Protein AF-A0A820KYP9-F1 (afdb_monomer_lite)

InterPro domains:
  IPR057537 C2CD3, N-terminal C2 domain [PF25339] (17-101)

Organism: NCBI:txid433720

Secondary structure (DSSP, 8-state):
-EEEEEEEEEE-TT-PPPTT-----EEEEEE-S-HHHHHHHHHHH--EEEEEE-TTT--EEEEEEE--GGG--SS--EEEEEEEE-TTS-EEEEEEEEEEEE-TTS--TT-----------------------------

Foldseek 3Di:
DWKKKKAKADDDPDDDDDPPDDDGRIDIGDDPDDPVVVLVVQVVVQKDKDFDADPPPRDTQWIWIDGDSNQADQVRKDWDWTFTAGPVGHTPGIMIMIMHMGGPPPPPPDDPPPDDDPPPPPDDDDDDDDDDDDDDDDD

Sequence (139 aa):
MFCIISSIKPQVSGIAPSSSHQPSTTAKYYIRSELKQFTKYLTDAAELVLKVLDSDNNRLIGTAKVQNLSTLSINNPIKGYQSIFTNKGDKLGEVFVSLRIFLPGTHDSNENLTAMSIISDTSNPPSRRSSFGANDYNQ

Structure (mmCIF, N/CA/C/O backbone):
data_AF-A0A820KYP9-F1
#
_entry.id   AF-A0A820KYP9-F1
#
loop_
_atom_site.group_PDB
_atom_site.id
_atom_site.type_symbol
_atom_site.label_atom_id
_atom_site.label_alt_id
_atom_site.label_comp_id
_atom_site.label_asym_id
_atom_site.label_entity_id
_atom_site.label_seq_id
_atom_site.pdbx_PDB_ins_code
_atom_site.Cartn_x
_atom_site.Cartn_y
_atom_site.Cartn_z
_atom_site.occupancy
_atom_site.B_iso_or_equiv
_atom_site.auth_seq_id
_atom_site.auth_comp_id
_atom_site.auth_asym_id
_atom_site.auth_atom_id
_atom_site.pdbx_PDB_model_num
ATOM 1 N N . MET A 1 1 ? -12.627 8.783 12.646 1.00 76.44 1 MET A N 1
ATOM 2 C CA . MET A 1 1 ? -11.965 9.212 11.394 1.00 76.44 1 MET A CA 1
ATOM 3 C C . MET A 1 1 ? -10.466 9.073 11.593 1.00 76.44 1 MET A C 1
ATOM 5 O O . MET A 1 1 ? -9.975 9.522 12.620 1.00 76.44 1 MET A O 1
ATOM 9 N N . PHE A 1 2 ? -9.764 8.410 10.679 1.00 81.69 2 PHE A N 1
ATOM 10 C CA . PHE A 1 2 ? -8.307 8.216 10.733 1.00 81.69 2 PHE A CA 1
ATOM 11 C C . PHE A 1 2 ? -7.701 8.542 9.364 1.00 81.69 2 PHE A C 1
ATOM 13 O O . PHE A 1 2 ? -8.447 8.801 8.417 1.00 81.69 2 PHE A O 1
ATOM 20 N N . CYS A 1 3 ? -6.377 8.561 9.233 1.00 80.69 3 CYS A N 1
ATOM 21 C CA . CYS A 1 3 ? -5.736 8.718 7.931 1.00 80.69 3 CYS A CA 1
ATOM 22 C C . CYS A 1 3 ? -4.666 7.661 7.662 1.00 80.69 3 CYS A C 1
ATOM 24 O O . CYS A 1 3 ? -4.069 7.103 8.578 1.00 80.69 3 CYS A O 1
ATOM 26 N N . ILE A 1 4 ? -4.442 7.373 6.383 1.00 82.81 4 ILE A N 1
ATOM 27 C CA . ILE A 1 4 ? -3.306 6.580 5.920 1.00 82.81 4 ILE A CA 1
ATOM 28 C C . ILE A 1 4 ? -2.262 7.534 5.387 1.00 82.81 4 ILE A C 1
ATOM 30 O O . ILE A 1 4 ? -2.577 8.399 4.570 1.00 82.81 4 ILE A O 1
ATOM 34 N N . ILE A 1 5 ? -1.022 7.340 5.808 1.00 82.31 5 ILE A N 1
ATOM 35 C CA . ILE A 1 5 ? 0.131 8.035 5.253 1.00 82.31 5 ILE A CA 1
ATOM 36 C C . ILE A 1 5 ? 0.920 7.007 4.446 1.00 82.31 5 ILE A C 1
ATOM 38 O O . ILE A 1 5 ? 1.432 6.033 5.004 1.00 82.31 5 ILE A O 1
ATOM 42 N N . SER A 1 6 ? 0.987 7.212 3.132 1.00 81.94 6 SER A N 1
ATOM 43 C CA . SER A 1 6 ? 1.776 6.392 2.214 1.00 81.94 6 SER A CA 1
ATOM 44 C C . SER A 1 6 ? 2.995 7.171 1.746 1.00 81.94 6 SER A C 1
ATOM 46 O O . SER A 1 6 ? 2.834 8.306 1.312 1.00 81.94 6 SER A O 1
ATOM 48 N N . SER A 1 7 ? 4.181 6.574 1.776 1.00 84.44 7 SER A N 1
ATOM 49 C CA . SER A 1 7 ? 5.412 7.153 1.234 1.00 84.44 7 SER A CA 1
ATOM 50 C C . SER A 1 7 ? 6.102 6.147 0.322 1.00 84.44 7 SER A C 1
ATOM 52 O O . SER A 1 7 ? 6.231 4.975 0.682 1.00 84.44 7 SER A O 1
ATOM 54 N N . ILE A 1 8 ? 6.528 6.599 -0.853 1.00 83.75 8 ILE A N 1
ATOM 55 C CA . ILE A 1 8 ? 7.164 5.767 -1.878 1.00 83.75 8 ILE A CA 1
ATOM 56 C C . ILE A 1 8 ? 8.557 6.336 -2.153 1.00 83.75 8 ILE A C 1
ATOM 58 O O . ILE A 1 8 ? 8.694 7.520 -2.416 1.00 83.75 8 ILE A O 1
ATOM 62 N N . LYS A 1 9 ? 9.624 5.545 -2.099 1.00 81.25 9 LYS A N 1
ATOM 63 C CA . LYS A 1 9 ? 10.959 6.020 -2.495 1.00 81.25 9 LYS A CA 1
ATOM 64 C C . LYS A 1 9 ? 11.477 5.141 -3.627 1.00 81.25 9 LYS A C 1
ATOM 66 O O . LYS A 1 9 ? 11.840 3.992 -3.363 1.00 81.25 9 LYS A O 1
ATOM 71 N N . PRO A 1 10 ? 11.472 5.633 -4.879 1.00 66.06 10 PRO A N 1
ATOM 72 C CA . PRO A 1 10 ? 12.091 4.904 -5.975 1.00 66.06 10 PRO A CA 1
ATOM 73 C C . PRO A 1 10 ? 13.608 4.873 -5.762 1.00 66.06 10 PRO A C 1
ATOM 75 O O . PRO A 1 10 ? 14.202 5.887 -5.395 1.00 66.06 10 PRO A O 1
ATOM 78 N N . GLN A 1 11 ? 14.232 3.716 -5.979 1.00 62.44 11 GLN A N 1
ATOM 79 C CA . GLN A 1 11 ? 15.687 3.599 -6.035 1.00 62.44 11 GLN A CA 1
ATOM 80 C C . GLN A 1 11 ? 16.097 3.243 -7.461 1.00 62.44 11 GLN A C 1
ATOM 82 O O . GLN A 1 11 ? 15.805 2.154 -7.948 1.00 62.44 11 GLN A O 1
ATOM 87 N N . VAL A 1 12 ? 16.761 4.182 -8.135 1.00 56.34 12 VAL A N 1
ATOM 88 C CA . VAL A 1 12 ? 17.390 3.948 -9.438 1.00 56.34 12 VAL A CA 1
ATOM 89 C C . VAL A 1 12 ? 18.881 3.758 -9.181 1.00 56.34 12 VAL A C 1
ATOM 91 O O . VAL A 1 12 ? 19.541 4.654 -8.658 1.00 56.34 12 VAL A O 1
ATOM 94 N N . SER A 1 13 ? 19.408 2.577 -9.506 1.00 47.34 13 SER A N 1
ATOM 95 C CA . SER A 1 13 ? 20.832 2.267 -9.353 1.00 47.34 13 SER A CA 1
ATOM 96 C C . SER A 1 13 ? 21.671 3.224 -10.210 1.00 47.34 13 SER A C 1
ATOM 98 O O . SER A 1 13 ? 21.681 3.098 -11.430 1.00 47.34 13 SER A O 1
ATOM 100 N N . GLY A 1 14 ? 22.376 4.169 -9.579 1.00 46.56 14 GLY A N 1
ATOM 101 C CA . GLY A 1 14 ? 23.471 4.918 -10.213 1.00 46.56 14 GLY A CA 1
ATOM 102 C C . GLY A 1 14 ? 23.315 6.435 -10.359 1.00 46.56 14 GLY A C 1
ATOM 103 O O . GLY A 1 14 ? 24.263 7.069 -10.809 1.00 46.56 14 GLY A O 1
ATOM 104 N N . ILE A 1 15 ? 22.194 7.048 -9.962 1.00 51.22 15 ILE A N 1
ATOM 105 C CA . ILE A 1 15 ? 22.046 8.515 -10.009 1.00 51.22 15 ILE A CA 1
ATOM 106 C C . ILE A 1 15 ? 21.591 9.012 -8.639 1.00 51.22 15 ILE A C 1
ATOM 108 O O . ILE A 1 15 ? 20.446 8.814 -8.236 1.00 51.22 15 ILE A O 1
ATOM 112 N N . ALA A 1 16 ? 22.503 9.658 -7.907 1.00 52.22 16 ALA A N 1
ATOM 113 C CA . ALA A 1 16 ? 22.133 10.417 -6.722 1.00 52.22 16 ALA A CA 1
ATOM 114 C C . ALA A 1 16 ? 21.214 11.574 -7.161 1.00 52.22 16 ALA A C 1
ATOM 116 O O . ALA A 1 16 ? 21.570 12.304 -8.088 1.00 52.22 16 ALA A O 1
ATOM 117 N N . PRO A 1 17 ? 20.030 11.744 -6.550 1.00 53.31 17 PRO A N 1
ATOM 118 C CA . PRO A 1 17 ? 19.095 12.783 -6.955 1.00 53.31 17 PRO A CA 1
ATOM 119 C C . PRO A 1 17 ? 19.729 14.162 -6.748 1.00 53.31 17 PRO A C 1
ATOM 121 O O . PRO A 1 17 ? 20.082 14.531 -5.628 1.00 53.31 17 PRO A O 1
ATOM 124 N N . SER A 1 18 ? 19.870 14.930 -7.830 1.00 53.22 18 SER A N 1
ATOM 125 C CA . SER A 1 18 ? 20.226 16.346 -7.761 1.00 53.22 18 SER A CA 1
ATOM 126 C C . SER A 1 18 ? 19.147 17.089 -6.971 1.00 53.22 18 SER A C 1
ATOM 128 O O . SER A 1 18 ? 17.956 16.948 -7.247 1.00 53.22 18 SER A O 1
ATOM 130 N N . SER A 1 19 ? 19.559 17.873 -5.981 1.00 55.75 19 SER A N 1
ATOM 131 C CA . SER A 1 19 ? 18.728 18.467 -4.923 1.00 55.75 19 SER A CA 1
ATOM 132 C C . SER A 1 19 ? 17.655 19.479 -5.364 1.00 55.75 19 SER A C 1
ATOM 134 O O . SER A 1 19 ? 16.992 20.052 -4.503 1.00 55.75 19 SER A O 1
ATOM 136 N N . SER A 1 20 ? 17.455 19.734 -6.660 1.00 54.62 20 SER A N 1
ATOM 137 C CA . SER A 1 20 ? 16.621 20.852 -7.123 1.00 54.62 20 SER A CA 1
ATOM 138 C C . SER A 1 20 ? 15.120 20.548 -7.239 1.00 54.62 20 SER A C 1
ATOM 140 O O . SER A 1 20 ? 14.323 21.482 -7.147 1.00 54.62 20 SER A O 1
ATOM 142 N N . HIS A 1 21 ? 14.694 19.284 -7.386 1.00 53.53 21 HIS A N 1
ATOM 143 C CA . HIS A 1 21 ? 13.265 18.925 -7.367 1.00 53.53 21 HIS A CA 1
ATOM 144 C C . HIS A 1 21 ? 13.043 17.417 -7.151 1.00 53.53 21 HIS A C 1
ATOM 146 O O . HIS A 1 21 ? 12.913 16.646 -8.099 1.00 53.53 21 HIS A O 1
ATOM 152 N N . GLN A 1 22 ? 12.992 16.962 -5.895 1.00 56.88 22 GLN A N 1
ATOM 153 C CA . GLN A 1 22 ? 12.409 15.649 -5.602 1.00 56.88 22 GLN A CA 1
ATOM 154 C C . GLN A 1 22 ? 10.884 15.801 -5.501 1.00 56.88 22 GLN A C 1
ATOM 156 O O . GLN A 1 22 ? 10.423 16.556 -4.642 1.00 56.88 22 GLN A O 1
ATOM 161 N N . PRO A 1 23 ? 10.086 15.110 -6.337 1.00 62.06 23 PRO A N 1
ATOM 162 C CA . PRO A 1 23 ? 8.637 15.130 -6.193 1.00 62.06 23 PRO A CA 1
ATOM 163 C C . PRO A 1 23 ? 8.239 14.569 -4.825 1.00 62.06 23 PRO A C 1
ATOM 165 O O . PRO A 1 23 ? 8.845 13.614 -4.329 1.00 62.06 23 PRO A O 1
ATOM 168 N N . SER A 1 24 ? 7.214 15.153 -4.201 1.00 70.06 24 SER A N 1
ATOM 169 C CA . SER A 1 24 ? 6.672 14.609 -2.961 1.00 70.06 24 SER A CA 1
ATOM 170 C C . SER A 1 24 ? 6.036 13.251 -3.252 1.00 70.06 24 SER A C 1
ATOM 172 O O . SER A 1 24 ? 5.034 13.115 -3.944 1.00 70.06 24 SER A O 1
ATOM 174 N N . THR A 1 25 ? 6.635 12.202 -2.710 1.00 84.69 25 THR A N 1
ATOM 175 C CA . THR A 1 25 ? 6.136 10.832 -2.864 1.00 84.69 25 THR A CA 1
ATOM 176 C C . THR A 1 25 ? 5.307 10.373 -1.668 1.00 84.69 25 THR A C 1
ATOM 178 O O . THR A 1 25 ? 5.049 9.180 -1.493 1.00 84.69 25 THR A O 1
ATOM 181 N N . THR A 1 26 ? 4.927 11.324 -0.808 1.00 85.38 26 THR A N 1
ATOM 182 C CA . THR A 1 26 ? 4.113 11.083 0.380 1.00 85.38 26 THR A CA 1
ATOM 183 C C . THR A 1 26 ? 2.697 11.586 0.148 1.00 85.38 26 THR A C 1
ATOM 185 O O . THR A 1 26 ? 2.499 12.767 -0.118 1.00 85.38 26 THR A O 1
ATOM 188 N N . ALA A 1 27 ? 1.717 10.702 0.303 1.00 87.81 27 ALA A N 1
ATOM 189 C CA . ALA A 1 27 ? 0.297 11.014 0.205 1.00 87.81 27 ALA A CA 1
ATOM 190 C C . ALA A 1 27 ? -0.416 10.693 1.523 1.00 87.81 27 ALA A C 1
ATOM 192 O O . ALA A 1 27 ? -0.029 9.773 2.251 1.00 87.81 27 ALA A O 1
ATOM 193 N N . LYS A 1 28 ? -1.455 11.475 1.833 1.00 89.44 28 LYS A N 1
ATOM 194 C CA . LYS A 1 28 ? -2.301 11.303 3.018 1.00 89.44 28 LYS A CA 1
ATOM 195 C C . LYS A 1 28 ? -3.749 11.097 2.593 1.00 89.44 28 LYS A C 1
ATOM 197 O O . LYS A 1 28 ? -4.307 11.941 1.899 1.00 89.44 28 LYS A O 1
ATOM 202 N N . TYR A 1 29 ? -4.359 10.007 3.044 1.00 89.75 29 TYR A N 1
ATOM 203 C CA . TYR A 1 29 ? -5.738 9.647 2.714 1.00 89.75 29 TYR A CA 1
ATOM 204 C C . TYR A 1 29 ? -6.594 9.654 3.972 1.00 89.75 29 TYR A C 1
ATOM 206 O O . TYR A 1 29 ? -6.340 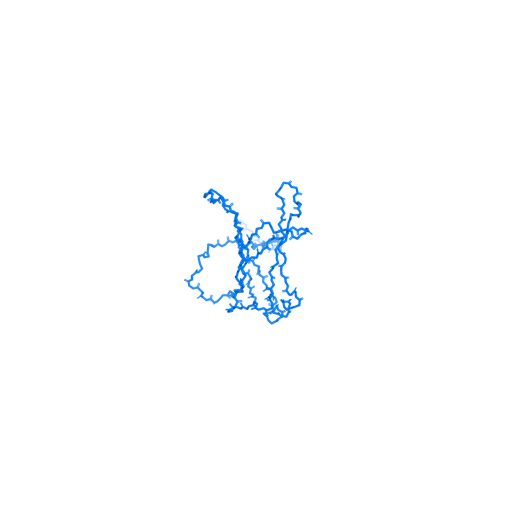8.880 4.892 1.00 89.75 29 TYR A O 1
ATOM 214 N N . TYR A 1 30 ? -7.610 10.513 4.023 1.00 89.56 30 TYR A N 1
ATOM 215 C CA . TYR A 1 30 ? -8.558 10.547 5.134 1.00 89.56 30 TYR A CA 1
ATOM 216 C C . TYR A 1 30 ? -9.638 9.484 4.957 1.00 89.56 30 TYR A C 1
ATOM 218 O O . TYR A 1 30 ? -10.315 9.440 3.931 1.00 89.56 30 TYR A O 1
ATOM 226 N N . ILE A 1 31 ? -9.831 8.659 5.982 1.00 88.56 31 ILE A N 1
ATOM 227 C CA . ILE A 1 31 ? -10.780 7.550 5.969 1.00 88.56 31 ILE A CA 1
ATOM 228 C C . ILE A 1 31 ? -11.871 7.789 7.008 1.00 88.56 31 ILE A C 1
ATOM 230 O O . ILE A 1 31 ? -11.619 8.033 8.195 1.00 88.56 31 ILE A O 1
ATOM 234 N N . ARG A 1 32 ? -13.114 7.738 6.522 1.00 89.75 32 ARG A N 1
ATOM 235 C CA . ARG A 1 32 ? -14.329 7.967 7.314 1.00 89.75 32 ARG A CA 1
ATOM 236 C C . ARG A 1 32 ? -14.924 6.690 7.904 1.00 89.75 32 ARG A C 1
ATOM 238 O O . ARG A 1 32 ? -15.752 6.797 8.800 1.00 89.75 32 ARG A O 1
ATOM 245 N N . SER A 1 33 ? -14.510 5.513 7.436 1.00 87.38 33 SER A N 1
ATOM 246 C CA . SER A 1 33 ? -14.963 4.244 8.004 1.00 87.38 33 SER A CA 1
ATOM 247 C C . SER A 1 33 ? -14.408 4.036 9.412 1.00 87.38 33 SER A C 1
ATOM 249 O O . SER A 1 33 ? -13.435 4.669 9.836 1.00 87.38 33 SER A O 1
ATOM 251 N N . GLU A 1 34 ? -15.004 3.099 10.138 1.00 89.25 34 GLU A N 1
ATOM 252 C CA . GLU A 1 34 ? -14.397 2.591 11.361 1.00 89.25 34 GLU A CA 1
ATOM 253 C C . GLU A 1 34 ? -13.136 1.785 11.044 1.00 89.25 34 GLU A C 1
ATOM 255 O O . GLU A 1 34 ? -13.035 1.139 9.997 1.00 89.25 34 GLU A O 1
ATOM 260 N N . LEU A 1 35 ? -12.186 1.775 11.983 1.00 88.88 35 LEU A N 1
ATOM 261 C CA . LEU A 1 35 ? -10.939 1.029 11.829 1.00 88.88 35 LEU A CA 1
ATOM 262 C C . LEU A 1 35 ? -11.195 -0.472 11.631 1.00 88.88 35 LEU A C 1
ATOM 264 O O . LEU A 1 35 ? -10.561 -1.084 10.786 1.00 88.88 35 LEU A O 1
ATOM 268 N N . LYS A 1 36 ? -12.174 -1.050 12.340 1.00 90.19 36 LYS A N 1
ATOM 269 C CA . LYS A 1 36 ? -12.537 -2.473 12.206 1.00 90.19 36 LYS A CA 1
ATOM 270 C C . LYS A 1 36 ? -13.021 -2.818 10.796 1.00 90.19 36 LYS A C 1
ATOM 272 O O . LYS A 1 36 ? -12.602 -3.820 10.224 1.00 90.19 36 LYS A O 1
ATOM 277 N N . GLN A 1 37 ? -13.887 -1.975 10.231 1.00 91.75 37 GLN A N 1
ATOM 278 C CA . GLN A 1 37 ? -14.392 -2.146 8.866 1.00 91.75 37 GLN A CA 1
ATOM 279 C C . GLN A 1 37 ? -13.260 -2.001 7.849 1.00 91.75 37 GLN A C 1
ATOM 281 O O . GLN A 1 37 ? -13.185 -2.761 6.887 1.00 91.75 37 GLN A O 1
ATOM 286 N N . PHE A 1 38 ? -12.339 -1.071 8.101 1.00 91.12 38 PHE A N 1
ATOM 287 C CA . PHE A 1 38 ? -11.169 -0.887 7.261 1.00 91.12 38 PHE A CA 1
ATOM 288 C C . PHE A 1 38 ? -10.201 -2.073 7.317 1.00 91.12 38 PHE A C 1
ATOM 290 O O . PHE A 1 38 ? -9.755 -2.533 6.274 1.00 91.12 38 PHE A O 1
ATOM 297 N N . THR A 1 39 ? -9.924 -2.632 8.497 1.00 90.75 39 THR A N 1
ATOM 298 C CA . THR A 1 39 ? -9.110 -3.850 8.623 1.00 90.75 39 THR A CA 1
ATOM 299 C C . THR A 1 39 ? -9.738 -5.014 7.860 1.00 90.75 39 THR A C 1
ATOM 301 O O . THR A 1 39 ? -9.027 -5.731 7.164 1.00 90.75 39 THR A O 1
ATOM 304 N N . LYS A 1 40 ? -11.068 -5.169 7.919 1.00 93.44 40 LYS A N 1
ATOM 305 C CA . LYS A 1 40 ? -11.772 -6.175 7.112 1.00 93.44 40 LYS A CA 1
ATOM 306 C C . LYS A 1 40 ? -11.557 -5.943 5.612 1.00 93.44 40 LYS A C 1
ATOM 308 O O . LYS A 1 40 ? -11.178 -6.870 4.909 1.00 93.44 40 LYS A O 1
ATOM 313 N N . TYR A 1 41 ? -11.708 -4.702 5.152 1.00 93.62 41 TYR A N 1
ATOM 314 C CA . TYR A 1 41 ? -11.427 -4.336 3.763 1.00 93.62 41 TYR A CA 1
ATOM 315 C C . TYR A 1 41 ? -9.982 -4.657 3.349 1.00 93.62 41 TYR A C 1
ATOM 317 O O . TYR A 1 41 ? -9.762 -5.175 2.261 1.00 93.62 41 TYR A O 1
ATOM 325 N N . LEU A 1 42 ? -8.992 -4.388 4.206 1.00 92.56 42 LEU A N 1
ATOM 326 C CA . LEU A 1 42 ? -7.592 -4.710 3.912 1.00 92.56 42 LEU A CA 1
ATOM 327 C C . LEU A 1 42 ? -7.341 -6.213 3.782 1.00 92.56 42 LEU A C 1
ATOM 329 O O . LEU A 1 42 ? -6.536 -6.625 2.946 1.00 92.56 42 LEU A O 1
ATOM 333 N N . THR A 1 43 ? -8.031 -7.022 4.585 1.00 92.56 43 THR A N 1
ATOM 334 C CA . THR A 1 43 ? -8.005 -8.482 4.457 1.00 92.56 43 THR A CA 1
ATOM 335 C C . THR A 1 43 ? -8.583 -8.934 3.122 1.00 92.56 43 THR A C 1
ATOM 337 O O . THR A 1 43 ? -7.950 -9.741 2.447 1.00 92.56 43 THR A O 1
ATOM 340 N N . ASP A 1 44 ? -9.722 -8.374 2.711 1.00 94.06 44 ASP A N 1
ATOM 341 C CA . ASP A 1 44 ? -10.379 -8.729 1.447 1.00 94.06 44 ASP A CA 1
ATOM 342 C C . ASP A 1 44 ? -9.586 -8.232 0.221 1.00 94.06 44 ASP A C 1
ATOM 344 O O . ASP A 1 44 ? -9.548 -8.899 -0.810 1.00 94.06 44 ASP A O 1
ATOM 348 N N . ALA A 1 45 ? -8.917 -7.078 0.329 1.00 92.06 45 ALA A N 1
ATOM 349 C CA . ALA A 1 45 ? -8.088 -6.525 -0.741 1.00 92.06 45 ALA A CA 1
ATOM 350 C C . ALA A 1 45 ? -6.796 -7.330 -0.972 1.00 92.06 45 ALA A C 1
ATOM 352 O O . ALA A 1 45 ? -6.346 -7.426 -2.112 1.00 92.06 45 ALA A O 1
ATOM 353 N N . ALA A 1 46 ? -6.217 -7.901 0.094 1.00 90.75 46 ALA A N 1
ATOM 354 C CA . ALA A 1 46 ? -4.997 -8.721 0.148 1.00 90.75 46 ALA A CA 1
ATOM 355 C C . ALA A 1 46 ? -3.684 -8.050 -0.320 1.00 90.75 46 ALA A C 1
ATOM 357 O O . ALA A 1 46 ? -2.661 -8.154 0.370 1.00 90.75 46 ALA A O 1
ATOM 358 N N . GLU A 1 47 ? -3.692 -7.350 -1.456 1.00 92.94 47 GLU A N 1
ATOM 359 C CA . GLU A 1 47 ? -2.536 -6.682 -2.049 1.00 92.94 47 GLU A CA 1
ATOM 360 C C . GLU A 1 47 ? -2.849 -5.272 -2.573 1.00 92.94 47 GLU A C 1
ATOM 362 O O . GLU A 1 47 ? -3.943 -4.969 -3.046 1.00 92.94 47 GLU A O 1
ATOM 367 N N . LEU A 1 48 ? -1.845 -4.396 -2.515 1.00 93.69 48 LEU A N 1
ATOM 368 C CA . LEU A 1 48 ? -1.842 -3.093 -3.175 1.00 93.69 48 LEU A CA 1
ATOM 369 C C . LEU A 1 48 ? -0.882 -3.157 -4.363 1.00 93.69 48 LEU A C 1
ATOM 371 O O . LEU A 1 48 ? 0.300 -3.458 -4.199 1.00 93.69 48 LEU A O 1
ATOM 375 N N . VAL A 1 49 ? -1.376 -2.838 -5.557 1.00 93.81 49 VAL A N 1
ATOM 376 C CA . VAL A 1 49 ? -0.577 -2.847 -6.787 1.00 93.81 49 VAL A CA 1
ATOM 377 C C . VAL A 1 49 ? -0.179 -1.422 -7.161 1.00 93.81 49 VAL A C 1
ATOM 379 O O . VAL A 1 49 ? -1.024 -0.585 -7.472 1.00 93.81 49 VAL A O 1
ATOM 382 N N . LEU A 1 50 ? 1.123 -1.159 -7.170 1.00 92.56 50 LEU A N 1
ATOM 383 C CA . LEU A 1 50 ? 1.722 0.075 -7.663 1.00 92.56 50 LEU A CA 1
ATOM 384 C C . LEU A 1 50 ? 2.059 -0.093 -9.144 1.00 92.56 50 LEU A C 1
ATOM 386 O O . LEU A 1 50 ? 2.770 -1.024 -9.521 1.00 92.56 50 LEU A O 1
ATOM 390 N N . LYS A 1 51 ? 1.557 0.811 -9.984 1.00 93.62 51 LYS A N 1
ATOM 391 C CA . LYS A 1 51 ? 1.835 0.834 -11.423 1.00 93.62 51 LYS A CA 1
ATOM 392 C C . LYS A 1 51 ? 2.954 1.825 -11.717 1.00 93.62 51 LYS A C 1
ATOM 394 O O . LYS A 1 51 ? 2.895 2.967 -11.272 1.00 93.62 51 LYS A O 1
ATOM 399 N N . VAL A 1 52 ? 3.944 1.386 -12.484 1.00 91.31 52 VAL A N 1
ATOM 400 C CA . VAL A 1 52 ? 5.022 2.225 -13.010 1.00 91.31 52 VAL A CA 1
ATOM 401 C C . VAL A 1 52 ? 4.660 2.591 -14.437 1.00 91.31 52 VAL A C 1
ATOM 403 O O . VAL A 1 52 ? 4.559 1.714 -15.298 1.00 91.31 52 VAL A O 1
ATOM 406 N N . LEU A 1 53 ? 4.424 3.879 -14.658 1.00 91.62 53 LEU A N 1
ATOM 407 C CA . LEU A 1 53 ? 4.088 4.433 -15.959 1.00 91.62 53 LEU A CA 1
ATOM 408 C C . LEU A 1 53 ? 5.297 5.174 -16.525 1.00 91.62 53 LEU A C 1
ATOM 410 O O . LEU A 1 53 ? 6.060 5.788 -15.781 1.00 91.62 53 LEU A O 1
ATOM 414 N N . ASP A 1 54 ? 5.448 5.099 -17.836 1.00 89.06 54 ASP A N 1
ATOM 415 C CA . ASP A 1 54 ? 6.353 5.941 -18.608 1.00 89.06 54 ASP A CA 1
ATOM 416 C C . ASP A 1 54 ? 5.855 7.392 -18.576 1.00 89.06 54 ASP A C 1
ATOM 418 O O . ASP A 1 54 ? 4.658 7.632 -18.753 1.00 89.06 54 ASP A O 1
ATOM 422 N N . SER A 1 55 ? 6.749 8.353 -18.339 1.00 85.00 55 SER A N 1
ATOM 423 C CA . SER A 1 55 ? 6.390 9.771 -18.225 1.00 85.00 55 SER A CA 1
ATOM 424 C C . SER A 1 55 ? 5.859 10.349 -19.529 1.00 85.00 55 SER A C 1
ATOM 426 O O . SER A 1 55 ? 4.993 11.222 -19.502 1.00 85.00 55 SER A O 1
ATOM 428 N N . ASP A 1 56 ? 6.361 9.861 -20.662 1.00 86.44 56 ASP A N 1
ATOM 429 C CA . ASP A 1 56 ? 6.162 10.537 -21.944 1.00 86.44 56 ASP A CA 1
ATOM 430 C C . ASP A 1 56 ? 4.864 10.094 -22.624 1.00 86.44 56 ASP A C 1
ATOM 432 O O . ASP A 1 56 ? 4.201 10.869 -23.312 1.00 86.44 56 ASP A O 1
ATOM 436 N N . ASN A 1 57 ? 4.476 8.834 -22.420 1.00 90.06 57 ASN A N 1
ATOM 437 C CA . ASN A 1 57 ? 3.327 8.217 -23.085 1.00 90.06 57 ASN A CA 1
ATOM 438 C C . ASN A 1 57 ? 2.315 7.590 -22.104 1.00 90.06 57 ASN A C 1
ATOM 440 O O . ASN A 1 57 ? 1.326 7.005 -22.550 1.00 90.06 57 ASN A O 1
ATOM 444 N N . ASN A 1 58 ? 2.534 7.702 -20.785 1.00 88.75 58 ASN A N 1
ATOM 445 C CA . ASN A 1 58 ? 1.706 7.102 -19.729 1.00 88.75 58 ASN A CA 1
ATOM 446 C C . ASN A 1 58 ? 1.498 5.583 -19.877 1.00 88.75 58 ASN A C 1
ATOM 448 O O . ASN A 1 58 ? 0.522 5.019 -19.368 1.00 88.75 58 ASN A O 1
ATOM 452 N N . ARG A 1 59 ? 2.403 4.888 -20.574 1.00 92.94 59 ARG A N 1
ATOM 453 C CA . ARG A 1 59 ? 2.313 3.443 -20.784 1.00 92.94 59 ARG A CA 1
ATOM 454 C C . ARG A 1 59 ? 2.788 2.700 -19.545 1.00 92.94 59 ARG A C 1
ATOM 456 O O . ARG A 1 59 ? 3.820 3.024 -18.969 1.00 92.94 59 ARG A O 1
ATOM 463 N N . LEU A 1 60 ? 2.071 1.642 -19.173 1.00 92.19 60 LEU A N 1
ATOM 464 C CA . LEU A 1 60 ? 2.491 0.742 -18.102 1.00 92.19 60 LEU A CA 1
ATOM 465 C C . LEU A 1 60 ? 3.794 0.029 -18.481 1.00 92.19 60 LEU A C 1
ATOM 467 O O . LEU A 1 60 ? 3.813 -0.770 -19.418 1.00 92.19 60 LEU A O 1
ATOM 471 N N . ILE A 1 61 ? 4.862 0.300 -17.734 1.00 93.12 61 ILE A N 1
ATOM 472 C CA . ILE A 1 61 ? 6.161 -0.367 -17.890 1.00 93.12 61 ILE A CA 1
ATOM 473 C C . ILE A 1 61 ? 6.282 -1.537 -16.912 1.00 93.12 61 ILE A C 1
ATOM 475 O O . ILE A 1 61 ? 6.836 -2.580 -17.253 1.00 93.12 61 ILE A O 1
ATOM 479 N N . GLY A 1 62 ? 5.725 -1.399 -15.708 1.00 94.25 62 GLY A N 1
ATOM 480 C CA . GLY A 1 62 ? 5.796 -2.458 -14.713 1.00 94.25 62 GLY A CA 1
ATOM 481 C C . GLY A 1 62 ? 4.868 -2.271 -13.527 1.00 94.25 62 GLY A C 1
ATOM 482 O O . GLY A 1 62 ? 4.186 -1.256 -13.384 1.00 94.25 62 GLY A O 1
ATOM 483 N N . THR A 1 63 ? 4.846 -3.280 -12.668 1.00 95.44 63 THR A N 1
ATOM 484 C CA . THR A 1 63 ? 4.040 -3.300 -11.449 1.00 95.44 63 THR A CA 1
ATOM 485 C C . THR A 1 63 ? 4.861 -3.776 -10.264 1.00 95.44 63 THR A C 1
ATOM 487 O O . THR A 1 63 ? 5.605 -4.749 -10.384 1.00 95.44 63 THR A O 1
ATOM 490 N N . ALA A 1 64 ? 4.679 -3.132 -9.116 1.00 95.12 64 ALA A N 1
ATOM 491 C CA . ALA A 1 64 ? 5.144 -3.621 -7.824 1.00 95.12 64 ALA A CA 1
ATOM 492 C C . ALA A 1 64 ? 3.938 -3.963 -6.949 1.00 95.12 64 ALA A C 1
ATOM 494 O O . ALA A 1 64 ? 2.942 -3.241 -6.939 1.00 95.12 64 ALA A O 1
ATOM 495 N N . LYS A 1 65 ? 4.021 -5.066 -6.209 1.00 95.00 65 LYS A N 1
ATOM 496 C CA . LYS A 1 65 ? 2.942 -5.531 -5.334 1.00 95.00 65 LYS A CA 1
ATOM 497 C C . LYS A 1 65 ? 3.353 -5.374 -3.883 1.00 95.00 65 LYS A C 1
ATOM 499 O O . LYS A 1 65 ? 4.427 -5.834 -3.506 1.00 95.00 65 LYS A O 1
ATOM 504 N N . VAL A 1 66 ? 2.502 -4.762 -3.072 1.00 94.00 66 VAL A N 1
ATOM 505 C CA . VAL A 1 66 ? 2.604 -4.747 -1.611 1.00 94.00 66 VAL A CA 1
ATOM 506 C C . VAL A 1 66 ? 1.602 -5.767 -1.091 1.00 94.00 66 VAL A C 1
ATOM 508 O O . VAL A 1 66 ? 0.397 -5.554 -1.183 1.00 94.00 66 VAL A O 1
ATOM 511 N N . GLN A 1 67 ? 2.097 -6.894 -0.596 1.00 93.31 67 GLN A N 1
ATOM 512 C CA . GLN A 1 67 ? 1.268 -7.977 -0.067 1.00 93.31 67 GLN A CA 1
ATOM 513 C C . GLN A 1 67 ? 0.996 -7.787 1.430 1.00 93.31 67 GLN A C 1
ATOM 515 O O . GLN A 1 67 ? 1.550 -6.888 2.064 1.00 93.31 67 GLN A O 1
ATOM 520 N N . ASN A 1 68 ? 0.177 -8.674 2.000 1.00 90.56 68 ASN A N 1
ATOM 521 C CA . ASN A 1 68 ? -0.097 -8.748 3.437 1.00 90.56 68 ASN A CA 1
ATOM 522 C C . ASN A 1 68 ? -0.713 -7.463 4.004 1.00 90.56 68 ASN A C 1
ATOM 524 O O . ASN A 1 68 ? -0.416 -7.069 5.135 1.00 90.56 68 ASN A O 1
ATOM 528 N N . LEU A 1 69 ? -1.604 -6.821 3.240 1.00 93.56 69 LEU A N 1
ATOM 529 C CA . LEU A 1 69 ? -2.308 -5.619 3.696 1.00 93.56 69 LEU A CA 1
ATOM 530 C C . LEU A 1 69 ? -3.099 -5.844 4.992 1.00 93.56 69 LEU A C 1
ATOM 532 O O . LEU A 1 69 ? -3.222 -4.922 5.792 1.00 93.56 69 LEU A O 1
ATOM 536 N N . SER A 1 70 ? -3.567 -7.070 5.238 1.00 92.50 70 SER A N 1
ATOM 537 C CA . SER A 1 70 ? -4.240 -7.483 6.479 1.00 92.50 70 SER A CA 1
ATOM 538 C C . SER A 1 70 ? -3.411 -7.246 7.746 1.00 92.50 70 SER A C 1
ATOM 540 O O . SER A 1 70 ? -3.971 -7.102 8.830 1.00 92.50 70 SER A O 1
ATOM 542 N N . THR A 1 71 ? -2.082 -7.186 7.628 1.00 92.31 71 THR A N 1
ATOM 543 C CA . THR A 1 71 ? -1.181 -6.947 8.764 1.00 92.31 71 THR A CA 1
ATOM 544 C C . THR A 1 71 ? -1.104 -5.474 9.158 1.00 92.31 71 THR A C 1
ATOM 546 O O . THR A 1 71 ? -0.658 -5.167 10.267 1.00 92.31 71 THR A O 1
ATOM 549 N N . LEU A 1 72 ? -1.546 -4.558 8.288 1.00 93.00 72 LEU A N 1
ATOM 550 C CA . LEU A 1 72 ? -1.483 -3.127 8.543 1.00 93.00 72 LEU A CA 1
ATOM 551 C C . LEU A 1 72 ? -2.401 -2.755 9.711 1.00 93.00 72 LEU A C 1
ATOM 553 O O . LEU A 1 72 ? -3.626 -2.864 9.645 1.00 93.00 72 LEU A O 1
ATOM 557 N N . SER A 1 73 ? -1.793 -2.246 10.775 1.00 90.69 73 SER A N 1
ATOM 558 C CA . SER A 1 73 ? -2.499 -1.674 11.919 1.00 90.69 73 SER A CA 1
ATOM 559 C C . SER A 1 73 ? -1.797 -0.397 12.372 1.00 90.69 73 SER A C 1
ATOM 561 O O . SER A 1 73 ? -0.740 -0.043 11.854 1.00 90.69 73 SER A O 1
ATOM 563 N N . ILE A 1 74 ? -2.373 0.302 13.350 1.00 89.31 74 ILE A N 1
ATOM 564 C CA . ILE A 1 74 ? -1.768 1.514 13.926 1.00 89.31 74 ILE A CA 1
ATOM 565 C C . ILE A 1 74 ? -0.347 1.229 14.440 1.00 89.31 74 ILE A C 1
ATOM 567 O O . ILE A 1 74 ? 0.565 2.006 14.187 1.00 89.31 74 ILE A O 1
ATOM 571 N N . ASN A 1 75 ? -0.147 0.077 15.087 1.00 90.31 75 ASN A N 1
ATOM 572 C CA . ASN A 1 75 ? 1.140 -0.305 15.676 1.00 90.31 75 ASN A CA 1
ATOM 573 C C . ASN A 1 75 ? 2.023 -1.127 14.727 1.00 90.31 75 ASN A C 1
ATOM 575 O O . ASN A 1 75 ? 3.194 -1.348 15.021 1.00 90.31 75 ASN A O 1
ATOM 579 N N . ASN A 1 76 ? 1.475 -1.589 13.601 1.00 93.19 76 ASN A N 1
ATOM 580 C CA . ASN A 1 76 ? 2.190 -2.408 12.630 1.00 93.19 76 ASN A CA 1
ATOM 581 C C . ASN A 1 76 ? 2.146 -1.748 11.244 1.00 93.19 76 ASN A C 1
ATOM 583 O O . ASN A 1 76 ? 1.303 -2.111 10.417 1.00 93.19 76 ASN A O 1
ATOM 587 N N . PRO A 1 77 ? 3.002 -0.739 10.991 1.00 93.31 77 PRO A N 1
ATOM 588 C CA . PRO A 1 77 ? 3.123 -0.144 9.670 1.00 93.31 77 PRO A CA 1
ATOM 589 C C . PRO A 1 77 ? 3.784 -1.128 8.699 1.00 93.31 77 PRO A C 1
ATOM 591 O O . PRO A 1 77 ? 4.715 -1.845 9.060 1.00 93.31 77 PRO A O 1
ATOM 594 N N . ILE A 1 78 ? 3.372 -1.097 7.434 1.00 94.25 78 ILE A N 1
ATOM 595 C CA . ILE A 1 78 ? 4.046 -1.853 6.374 1.00 94.25 78 ILE A CA 1
ATOM 596 C C . ILE A 1 78 ? 5.202 -1.005 5.856 1.00 94.25 78 ILE A C 1
ATOM 598 O O . ILE A 1 78 ? 4.989 0.131 5.432 1.00 94.25 78 ILE A O 1
ATOM 602 N N . LYS A 1 79 ? 6.423 -1.542 5.884 1.00 93.12 79 LYS A N 1
ATOM 603 C CA . LYS A 1 79 ? 7.622 -0.899 5.334 1.00 93.12 79 LYS A CA 1
ATOM 604 C C . LYS A 1 79 ? 8.487 -1.940 4.637 1.00 93.12 79 LYS A C 1
ATOM 606 O O . LYS A 1 79 ? 8.764 -2.977 5.231 1.00 93.12 79 LYS A O 1
ATOM 611 N N . GLY A 1 80 ? 8.939 -1.667 3.419 1.00 91.31 80 GLY A N 1
ATOM 612 C CA . GLY A 1 80 ? 9.793 -2.613 2.702 1.00 91.31 80 GLY A CA 1
ATOM 613 C C . GLY A 1 80 ? 10.086 -2.222 1.262 1.00 91.31 80 GLY A C 1
ATOM 614 O O . GLY A 1 80 ? 9.465 -1.314 0.713 1.00 91.31 80 GLY A O 1
ATOM 615 N N . TYR A 1 81 ? 11.059 -2.912 0.670 1.00 93.12 81 TYR A N 1
ATOM 616 C CA . TYR A 1 81 ? 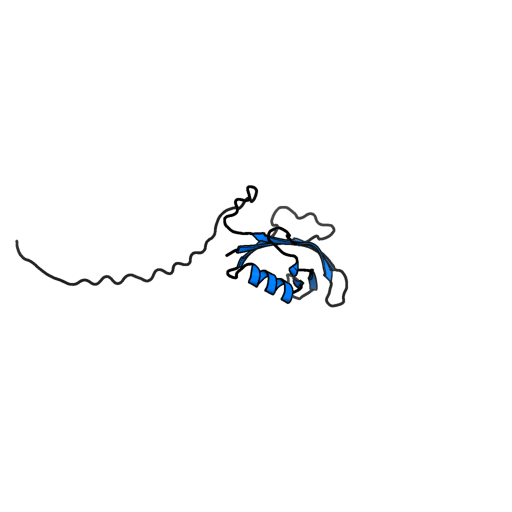11.370 -2.819 -0.752 1.00 93.12 81 TYR A CA 1
ATOM 617 C C . TYR A 1 81 ? 10.538 -3.828 -1.536 1.00 93.12 81 TYR A C 1
ATOM 619 O O . TYR A 1 81 ? 10.602 -5.029 -1.283 1.00 93.12 81 TYR A O 1
ATOM 627 N N . GLN A 1 82 ? 9.798 -3.335 -2.526 1.00 93.69 82 GLN A N 1
ATOM 628 C CA . GLN A 1 82 ? 9.018 -4.155 -3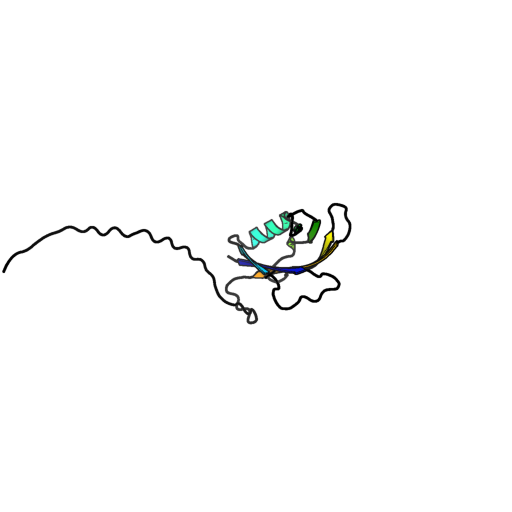.440 1.00 93.69 82 GLN A CA 1
ATOM 629 C C . GLN A 1 82 ? 9.702 -4.190 -4.803 1.00 93.69 82 GLN A C 1
ATOM 631 O O . GLN A 1 82 ? 10.031 -3.148 -5.370 1.00 93.69 82 GLN A O 1
ATOM 636 N N . SER A 1 83 ? 9.893 -5.391 -5.345 1.00 94.00 83 SER A N 1
ATOM 637 C CA . SER A 1 83 ? 10.399 -5.556 -6.707 1.00 94.00 83 SER A CA 1
ATOM 638 C C . SER A 1 83 ? 9.351 -5.111 -7.729 1.00 94.00 83 SER A C 1
ATOM 640 O O . SER A 1 83 ? 8.169 -5.443 -7.614 1.00 94.00 83 SER A O 1
ATOM 642 N N . ILE A 1 84 ? 9.801 -4.356 -8.727 1.00 95.06 84 ILE A N 1
ATOM 643 C CA . ILE A 1 84 ? 9.009 -3.950 -9.885 1.00 95.06 84 ILE A CA 1
ATOM 644 C C . ILE A 1 84 ? 9.262 -4.970 -10.994 1.00 95.06 84 ILE A C 1
ATOM 646 O O . ILE A 1 84 ? 10.415 -5.197 -11.366 1.00 95.06 84 ILE A O 1
ATOM 650 N N . PHE A 1 85 ? 8.195 -5.535 -11.550 1.00 95.00 85 PHE A N 1
ATOM 651 C CA . PHE A 1 85 ? 8.264 -6.475 -12.669 1.00 95.00 85 PHE A CA 1
ATOM 652 C C . PHE A 1 85 ? 7.582 -5.910 -13.912 1.00 95.00 85 PHE A C 1
ATOM 654 O O . PHE A 1 85 ? 6.557 -5.232 -13.796 1.00 95.00 85 PHE A O 1
ATOM 661 N N . THR A 1 86 ? 8.119 -6.202 -15.097 1.00 93.12 86 THR A N 1
ATOM 662 C CA . THR A 1 86 ? 7.421 -5.960 -16.367 1.00 93.12 86 THR A CA 1
ATOM 663 C C . THR A 1 86 ? 6.189 -6.857 -16.479 1.00 93.12 86 THR A C 1
ATOM 665 O O . THR A 1 86 ? 6.049 -7.857 -15.774 1.00 93.12 86 THR A O 1
ATOM 668 N N . ASN A 1 87 ? 5.316 -6.562 -17.441 1.00 88.62 87 ASN A N 1
ATOM 669 C CA . ASN A 1 87 ? 4.240 -7.477 -17.835 1.00 88.62 87 ASN A CA 1
ATOM 670 C C . ASN A 1 87 ? 4.743 -8.853 -18.322 1.00 88.62 87 ASN A C 1
ATOM 672 O O . ASN A 1 87 ? 3.959 -9.796 -18.365 1.00 88.62 87 ASN A O 1
ATOM 676 N N . LYS A 1 88 ? 6.027 -8.966 -18.686 1.00 89.56 88 LYS A N 1
ATOM 677 C CA . LYS A 1 88 ? 6.689 -10.213 -19.092 1.00 89.56 88 LYS A CA 1
ATOM 678 C C . LYS A 1 88 ? 7.367 -10.948 -17.929 1.00 89.56 88 LYS A C 1
ATOM 680 O O . LYS A 1 88 ? 7.815 -12.070 -18.123 1.00 89.56 88 LYS A O 1
ATOM 685 N N . GLY A 1 89 ? 7.408 -10.352 -16.733 1.00 89.00 89 GLY A N 1
ATOM 686 C CA . GLY A 1 89 ? 8.019 -10.941 -15.537 1.00 89.00 89 GLY A CA 1
ATOM 687 C C . GLY A 1 89 ? 9.485 -10.562 -15.305 1.00 89.00 89 GLY A C 1
ATOM 688 O O . GLY A 1 89 ? 10.084 -11.040 -14.346 1.00 89.00 89 GLY A O 1
ATOM 689 N N . ASP A 1 90 ? 10.060 -9.678 -16.121 1.00 93.75 90 ASP A N 1
ATOM 690 C CA . ASP A 1 90 ? 11.440 -9.214 -15.947 1.00 93.75 90 ASP A CA 1
ATOM 691 C C . ASP A 1 90 ? 11.529 -8.201 -14.798 1.00 93.75 90 ASP A C 1
ATOM 693 O O . ASP A 1 90 ? 10.721 -7.270 -14.721 1.00 93.75 90 ASP A O 1
ATOM 697 N N . LYS A 1 91 ? 12.519 -8.341 -13.907 1.00 93.19 91 LYS A N 1
ATOM 698 C CA . LYS A 1 91 ? 12.734 -7.391 -12.803 1.00 93.19 91 LYS A CA 1
ATOM 699 C C . LYS A 1 91 ? 13.320 -6.082 -13.343 1.00 93.19 91 LYS A C 1
ATOM 701 O O . LYS A 1 91 ? 14.429 -6.070 -13.866 1.00 93.19 91 LYS A O 1
ATOM 706 N N . LEU A 1 92 ? 12.596 -4.977 -13.164 1.00 92.00 92 LEU A N 1
ATOM 707 C CA . LEU A 1 92 ? 13.032 -3.629 -13.558 1.00 92.00 92 LEU A CA 1
ATOM 708 C C . LEU A 1 92 ? 13.838 -2.918 -12.469 1.00 92.00 92 LEU A C 1
ATOM 710 O O . LEU A 1 92 ? 14.663 -2.061 -12.765 1.00 92.00 92 LEU A O 1
ATOM 714 N N . GLY A 1 93 ? 13.566 -3.234 -11.204 1.00 91.50 93 GLY A N 1
ATOM 715 C CA . GLY A 1 93 ? 14.164 -2.545 -10.066 1.00 91.50 93 GLY A CA 1
ATOM 716 C C . GLY A 1 93 ? 13.365 -2.751 -8.788 1.00 91.50 93 GLY A C 1
ATOM 717 O O . GLY A 1 93 ? 12.577 -3.695 -8.683 1.00 91.50 93 GLY A O 1
ATOM 718 N N . GLU A 1 94 ? 13.572 -1.866 -7.815 1.00 92.06 94 GLU A N 1
ATOM 719 C CA . GLU A 1 94 ? 12.920 -1.923 -6.508 1.00 92.06 94 GLU A CA 1
ATOM 720 C C . GLU A 1 94 ? 12.400 -0.550 -6.083 1.00 92.06 94 GLU A C 1
ATOM 722 O O . GLU A 1 94 ? 12.983 0.495 -6.377 1.00 92.06 94 GLU A O 1
ATOM 727 N N . VAL A 1 95 ? 11.284 -0.561 -5.361 1.00 91.50 95 VAL A N 1
ATOM 728 C CA . VAL A 1 95 ? 10.677 0.634 -4.785 1.00 91.50 95 VAL A CA 1
ATOM 729 C C . VAL A 1 95 ? 10.453 0.426 -3.299 1.00 91.50 95 VAL A C 1
ATOM 731 O O . VAL A 1 95 ? 9.846 -0.558 -2.883 1.00 91.50 95 VAL A O 1
ATOM 734 N N . PHE A 1 96 ? 10.938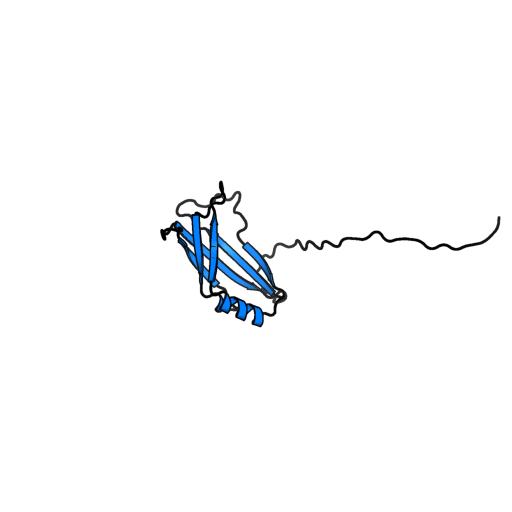 1.353 -2.481 1.00 91.69 96 PHE A N 1
ATOM 735 C CA . PHE A 1 96 ? 10.628 1.343 -1.059 1.00 91.69 96 PHE A CA 1
ATOM 736 C C . PHE A 1 96 ? 9.218 1.884 -0.842 1.00 91.69 96 PHE A C 1
ATOM 738 O O . PHE A 1 96 ? 8.877 2.956 -1.345 1.00 91.69 96 PHE A O 1
ATOM 745 N N . VAL A 1 97 ? 8.412 1.180 -0.058 1.00 92.38 97 VAL A N 1
ATOM 746 C CA . VAL A 1 97 ? 7.045 1.570 0.280 1.00 92.38 97 VAL A CA 1
ATOM 747 C C . VAL A 1 97 ? 6.903 1.604 1.792 1.00 92.38 97 VAL A C 1
ATOM 749 O O . VAL A 1 97 ? 7.350 0.694 2.484 1.00 92.38 97 VAL A O 1
ATOM 752 N N . SER A 1 98 ? 6.261 2.651 2.304 1.00 93.19 98 SER A N 1
ATOM 753 C CA . SER A 1 98 ? 5.864 2.782 3.704 1.00 93.19 98 SER A CA 1
ATOM 754 C C . SER A 1 98 ? 4.388 3.153 3.786 1.00 93.19 98 SER A C 1
ATOM 756 O O . SER A 1 98 ? 4.005 4.216 3.305 1.00 93.19 98 SER A O 1
ATOM 758 N N . LEU A 1 99 ? 3.579 2.328 4.446 1.00 93.94 99 LEU A N 1
ATOM 759 C CA . LEU A 1 99 ? 2.169 2.574 4.746 1.00 93.94 99 LEU A CA 1
ATOM 760 C C . LEU A 1 99 ? 1.979 2.580 6.264 1.00 93.94 99 LEU A C 1
ATOM 762 O O . LEU A 1 99 ? 2.372 1.629 6.942 1.00 93.94 99 LEU A O 1
ATOM 766 N N . ARG A 1 100 ? 1.365 3.634 6.804 1.00 94.06 100 ARG A N 1
ATOM 767 C CA . ARG A 1 100 ? 0.996 3.704 8.227 1.00 94.06 100 ARG A CA 1
ATOM 768 C C . ARG A 1 100 ? -0.407 4.259 8.415 1.00 94.06 100 ARG A C 1
ATOM 770 O O . ARG A 1 100 ? -0.833 5.125 7.652 1.00 94.06 100 ARG A O 1
ATOM 777 N N . ILE A 1 101 ? -1.090 3.782 9.449 1.00 92.25 101 ILE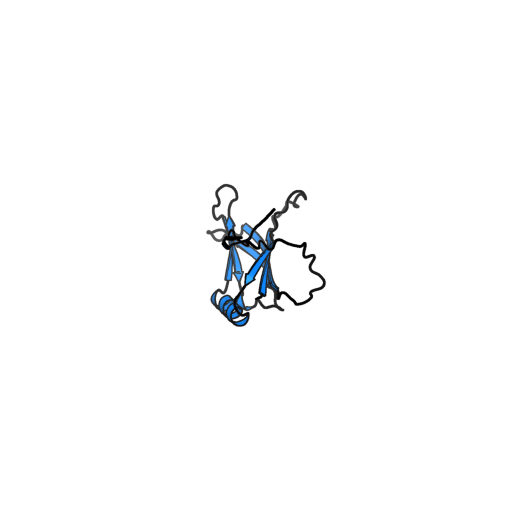 A N 1
ATOM 778 C CA . ILE A 1 101 ? -2.359 4.342 9.917 1.00 92.25 101 ILE A CA 1
ATOM 779 C C . ILE A 1 101 ? -2.043 5.371 11.003 1.00 92.25 101 ILE A C 1
ATOM 781 O O . ILE A 1 101 ? -1.280 5.080 11.917 1.00 92.25 101 ILE A O 1
ATOM 785 N N . PHE A 1 102 ? -2.634 6.556 10.902 1.00 88.69 102 PHE A N 1
ATOM 786 C CA . PHE A 1 102 ? -2.494 7.642 11.865 1.00 88.69 102 PHE A CA 1
ATOM 787 C C . PHE A 1 102 ? -3.870 8.081 12.373 1.00 88.69 102 PHE A C 1
ATOM 789 O O . PHE A 1 102 ? -4.823 8.236 11.601 1.00 88.69 102 PHE A O 1
ATOM 796 N N . LEU A 1 103 ? -3.977 8.281 13.684 1.00 85.88 103 LEU A N 1
ATOM 797 C CA . LEU A 1 103 ? -5.180 8.770 14.347 1.00 85.88 103 LEU A CA 1
ATOM 798 C C . LEU A 1 103 ? -4.996 10.263 14.657 1.00 85.88 103 LEU A C 1
ATOM 800 O O . LEU A 1 103 ? -4.135 10.614 15.459 1.00 85.88 103 LEU A O 1
ATOM 804 N N . PRO A 1 104 ? -5.785 11.168 14.055 1.00 71.00 104 PRO A N 1
ATOM 805 C CA . PRO A 1 104 ? -5.713 12.579 14.413 1.00 71.00 104 PRO A CA 1
ATOM 806 C C . PRO A 1 104 ? -6.101 12.753 15.889 1.00 71.00 104 PRO A C 1
ATOM 808 O O . PRO A 1 104 ? -7.211 12.401 16.281 1.00 71.00 104 PRO A O 1
ATOM 811 N N . GLY A 1 105 ? -5.172 13.271 16.699 1.00 63.69 105 GLY A N 1
ATOM 812 C CA . GLY A 1 105 ? -5.353 13.490 18.140 1.00 63.69 105 GLY A CA 1
ATOM 813 C C . GLY A 1 105 ? -4.424 12.675 19.046 1.00 63.69 105 GLY A C 1
ATOM 814 O O . GLY A 1 105 ? -4.348 12.971 20.235 1.00 63.69 105 GLY A O 1
ATOM 815 N N . THR A 1 106 ? -3.677 11.701 18.517 1.00 55.38 106 THR A N 1
ATOM 816 C CA . THR A 1 106 ? -2.550 11.096 19.244 1.00 55.38 106 THR A CA 1
ATOM 817 C C . THR A 1 106 ? -1.317 11.977 19.044 1.00 55.38 106 THR A C 1
ATOM 819 O O . THR A 1 106 ? -0.864 12.166 17.918 1.00 55.38 106 THR A O 1
ATOM 822 N N . HIS A 1 107 ? -0.828 12.597 20.119 1.00 48.12 107 HIS A N 1
ATOM 823 C CA . HIS A 1 107 ? 0.302 13.528 20.095 1.00 48.12 107 HIS A CA 1
ATOM 824 C C . HIS A 1 107 ? 1.623 12.776 19.844 1.00 48.12 107 HIS A C 1
ATOM 826 O O . HIS A 1 107 ? 2.348 12.462 20.784 1.00 48.12 107 HIS A O 1
ATOM 832 N N . ASP A 1 108 ? 1.935 12.482 18.581 1.00 46.44 108 ASP A N 1
ATOM 833 C CA . ASP A 1 108 ? 3.252 11.978 18.179 1.00 46.44 108 ASP A CA 1
ATOM 834 C C . ASP A 1 108 ? 4.221 13.158 18.010 1.00 46.44 108 ASP A C 1
ATOM 836 O O . ASP A 1 108 ? 4.162 13.934 17.054 1.00 46.44 108 ASP A O 1
ATOM 840 N N . SER A 1 109 ? 5.113 13.312 18.989 1.00 49.47 109 SER A N 1
ATOM 841 C CA . SER A 1 109 ? 6.062 14.424 19.171 1.00 49.47 109 SER A CA 1
ATOM 842 C C . SER A 1 109 ? 7.201 14.493 18.138 1.00 49.47 109 SER A C 1
ATOM 844 O O . SER A 1 109 ? 8.285 14.990 18.438 1.00 49.47 109 SER A O 1
ATOM 846 N N . ASN A 1 110 ? 7.023 13.955 16.938 1.00 51.56 110 ASN A N 1
ATOM 847 C CA . ASN A 1 110 ? 8.098 13.787 15.957 1.00 51.56 110 ASN A CA 1
ATOM 848 C C . ASN A 1 110 ? 7.626 13.873 14.500 1.00 51.56 110 ASN A C 1
ATOM 850 O O . ASN A 1 110 ? 8.341 13.466 13.581 1.00 51.56 110 ASN A O 1
ATOM 854 N N . GLU A 1 111 ? 6.464 14.475 14.259 1.00 51.38 111 GLU A N 1
ATOM 855 C CA . GLU A 1 111 ? 6.031 14.802 12.909 1.00 51.38 111 GLU A CA 1
ATOM 856 C C . GLU A 1 111 ? 6.256 16.289 12.633 1.00 51.38 111 GLU A C 1
ATOM 858 O O . GLU A 1 111 ? 5.534 17.148 13.135 1.00 51.38 111 GLU A O 1
ATOM 863 N N . ASN A 1 112 ? 7.251 16.592 11.796 1.00 46.41 112 ASN A N 1
ATOM 864 C CA . ASN A 1 112 ? 7.401 17.898 11.156 1.00 46.41 112 ASN A CA 1
ATOM 865 C C . ASN A 1 112 ? 6.238 18.063 10.153 1.00 46.41 112 ASN A C 1
ATOM 867 O O . ASN A 1 112 ? 6.364 17.840 8.949 1.00 46.41 112 ASN A O 1
ATOM 871 N N . LEU A 1 113 ? 5.047 18.317 10.696 1.00 43.81 113 LEU A N 1
ATOM 872 C CA . LEU A 1 113 ? 3.806 18.591 9.989 1.00 43.81 113 LEU A CA 1
ATOM 873 C C . LEU A 1 113 ? 3.831 20.059 9.580 1.00 43.81 113 LEU A C 1
ATOM 875 O O . LEU A 1 113 ? 3.262 20.914 10.255 1.00 43.81 113 LEU A O 1
ATOM 879 N N . THR A 1 114 ? 4.493 20.357 8.463 1.00 41.25 114 THR A N 1
ATOM 880 C CA . THR A 1 114 ? 4.307 21.649 7.807 1.00 41.25 114 THR A CA 1
ATOM 881 C C . THR A 1 114 ? 2.829 21.781 7.448 1.00 41.25 114 THR A C 1
ATOM 883 O O . THR A 1 114 ? 2.222 20.907 6.824 1.00 41.25 114 THR A O 1
ATOM 886 N N . ALA A 1 115 ? 2.251 22.843 7.980 1.00 43.22 115 ALA A N 1
ATOM 887 C CA . ALA A 1 115 ? 0.836 23.092 8.094 1.00 43.22 115 ALA A CA 1
ATOM 888 C C . ALA A 1 115 ? 0.130 23.299 6.738 1.00 43.22 115 ALA A C 1
ATOM 890 O O . ALA A 1 115 ? 0.699 23.853 5.805 1.00 43.22 115 ALA A O 1
ATOM 891 N N . MET A 1 116 ? -1.159 22.942 6.728 1.00 40.22 116 MET A N 1
ATOM 892 C CA . MET A 1 116 ? -2.252 23.554 5.955 1.00 40.22 116 MET A CA 1
ATOM 893 C C . MET A 1 116 ? -2.274 23.425 4.419 1.00 40.22 116 MET A C 1
ATOM 895 O O . MET A 1 116 ? -1.587 24.119 3.684 1.00 40.22 116 MET A O 1
ATOM 899 N N . SER A 1 117 ? -3.294 22.719 3.932 1.00 36.34 117 SER A N 1
ATOM 900 C CA . SER A 1 117 ? -4.452 23.425 3.362 1.00 36.34 117 SER A CA 1
ATOM 901 C C . SER A 1 117 ? -5.716 22.594 3.588 1.00 36.34 117 SER A C 1
ATOM 903 O O . SER A 1 117 ? -6.006 21.617 2.903 1.00 36.34 117 SER A O 1
ATOM 905 N N . ILE A 1 118 ? -6.476 22.981 4.611 1.00 42.53 118 ILE A N 1
ATOM 906 C CA . ILE A 1 118 ? -7.909 22.710 4.639 1.00 42.53 118 ILE A CA 1
ATOM 907 C C . ILE A 1 118 ? -8.475 23.611 3.541 1.00 42.53 118 ILE A C 1
ATOM 909 O O . ILE A 1 118 ? -8.623 24.812 3.748 1.00 42.53 118 ILE A O 1
ATOM 913 N N . ILE A 1 119 ? -8.730 23.066 2.352 1.00 45.78 119 ILE A N 1
ATOM 914 C CA . ILE A 1 119 ? -9.634 23.723 1.406 1.00 45.78 119 ILE A CA 1
ATOM 915 C C . ILE A 1 119 ? -11.038 23.483 1.963 1.00 45.78 119 ILE A C 1
ATOM 917 O O . ILE A 1 119 ? -11.703 22.501 1.642 1.00 45.78 119 ILE A O 1
ATOM 921 N N . SER A 1 120 ? -11.453 24.339 2.892 1.00 41.78 120 SER A N 1
ATOM 922 C CA . SER A 1 120 ? -12.863 24.552 3.192 1.00 41.78 120 SER A CA 1
ATOM 923 C C . SER A 1 120 ? -13.423 25.414 2.071 1.00 41.78 120 SER A C 1
ATOM 925 O O . SER A 1 120 ? -13.312 26.637 2.103 1.00 41.78 120 SER A O 1
ATOM 927 N N . ASP A 1 121 ? -13.993 24.759 1.063 1.00 34.72 121 ASP A N 1
ATOM 928 C CA . ASP A 1 121 ? -14.899 25.400 0.119 1.00 34.72 121 ASP A CA 1
ATOM 929 C C . ASP A 1 121 ? -16.227 25.650 0.850 1.00 34.72 121 ASP A C 1
ATOM 931 O O . ASP A 1 121 ? -17.143 24.829 0.855 1.00 34.72 121 ASP A O 1
ATOM 935 N N . THR A 1 122 ? -16.289 26.749 1.600 1.00 43.72 122 THR A N 1
ATOM 936 C CA . THR A 1 122 ? -17.559 27.306 2.066 1.00 43.72 122 THR A CA 1
ATOM 937 C C . THR A 1 122 ? -18.067 28.252 0.993 1.00 43.72 122 THR A C 1
ATOM 939 O O . THR A 1 122 ? -17.783 29.450 1.008 1.00 43.72 122 THR A O 1
ATOM 942 N N . SER A 1 123 ? -18.836 27.688 0.063 1.00 38.09 123 SER A N 1
ATOM 943 C CA . SER A 1 123 ? -19.752 28.412 -0.810 1.00 38.09 123 SER A CA 1
ATOM 944 C C . SER A 1 123 ? -20.629 29.347 0.029 1.00 38.09 123 SER A C 1
ATOM 946 O O . SER A 1 123 ? -21.457 28.890 0.820 1.00 38.09 123 SER A O 1
ATOM 948 N N . ASN A 1 124 ? -20.448 30.654 -0.131 1.00 40.66 124 ASN A N 1
ATOM 949 C CA . ASN A 1 124 ? -21.276 31.669 0.509 1.00 40.66 124 ASN A CA 1
ATOM 950 C C . ASN A 1 124 ? -22.470 31.978 -0.421 1.00 40.66 124 ASN A C 1
ATOM 952 O O . ASN A 1 124 ? -22.233 32.465 -1.530 1.00 40.66 124 ASN A O 1
ATOM 956 N N . PRO A 1 125 ? -23.739 31.712 -0.055 1.00 43.12 125 PRO A N 1
ATOM 957 C CA . PRO A 1 125 ? -24.876 32.218 -0.820 1.00 43.12 125 PRO A CA 1
ATOM 958 C C . PRO A 1 125 ? -25.131 33.700 -0.474 1.00 43.12 125 PRO A C 1
ATOM 960 O O . PRO A 1 125 ? -24.990 34.088 0.688 1.00 43.12 125 PRO A O 1
ATOM 963 N N . PRO A 1 126 ? -25.524 34.559 -1.434 1.00 39.25 126 PRO A N 1
ATOM 964 C CA . PRO A 1 126 ? -25.796 35.964 -1.148 1.00 39.25 126 PRO A CA 1
ATOM 965 C C . PRO A 1 126 ? -27.074 36.122 -0.309 1.00 39.25 126 PRO A C 1
ATOM 967 O O . PRO A 1 126 ? -28.170 35.730 -0.716 1.00 39.25 126 PRO A O 1
ATOM 970 N N . SER A 1 127 ? -26.932 36.732 0.869 1.00 43.59 127 SER A N 1
ATOM 971 C CA . SER A 1 127 ? -28.031 37.069 1.774 1.00 43.59 127 SER A CA 1
ATOM 972 C C . SER A 1 127 ? -29.002 38.071 1.138 1.00 43.59 127 SER A C 1
ATOM 974 O O . SER A 1 127 ? -28.667 39.235 0.915 1.00 43.59 127 SER A O 1
ATOM 976 N N . ARG A 1 128 ? -30.244 37.628 0.907 1.00 36.06 128 ARG A N 1
ATOM 977 C CA . ARG A 1 128 ? -31.415 38.492 0.692 1.00 36.06 128 ARG A CA 1
ATOM 978 C C . ARG A 1 128 ? -31.595 39.414 1.901 1.00 36.06 128 ARG A C 1
ATOM 980 O O . ARG A 1 128 ? -31.837 38.933 3.005 1.00 36.06 128 ARG A O 1
ATOM 987 N N . ARG A 1 129 ? -31.567 40.730 1.687 1.00 33.84 129 ARG A N 1
ATOM 988 C CA . ARG A 1 129 ? -32.062 41.719 2.654 1.00 33.84 129 ARG A CA 1
ATOM 989 C C . ARG A 1 129 ? -33.353 42.320 2.105 1.00 33.84 129 ARG A C 1
ATOM 991 O O . ARG A 1 129 ? -33.321 43.089 1.152 1.00 33.84 129 ARG A O 1
ATOM 998 N N . SER A 1 130 ? -34.485 41.953 2.695 1.00 35.22 130 SER A N 1
ATOM 999 C CA . SER A 1 130 ? -35.759 42.648 2.509 1.00 35.22 130 SER A CA 1
ATOM 1000 C C . SER A 1 130 ? -36.454 42.773 3.859 1.00 35.22 130 SER A C 1
ATOM 1002 O O . SER A 1 130 ? -36.883 41.769 4.424 1.00 35.22 130 SER A O 1
ATOM 1004 N N . SER A 1 131 ? -36.587 43.999 4.354 1.00 39.50 131 SER A N 1
ATOM 1005 C CA . SER A 1 131 ? -37.562 44.350 5.386 1.00 39.50 131 SER A CA 1
ATOM 1006 C C . SER A 1 131 ? -38.091 45.754 5.097 1.00 39.50 131 SER A C 1
ATOM 1008 O O . SER A 1 131 ? -37.364 46.739 5.201 1.00 39.50 131 SER A O 1
ATOM 1010 N N . PHE A 1 132 ? -39.347 45.782 4.661 1.00 31.53 132 PHE A N 1
ATOM 1011 C CA . PHE A 1 132 ? -40.227 46.938 4.520 1.00 31.53 132 PHE A CA 1
ATOM 1012 C C . PHE A 1 132 ? -40.753 47.405 5.892 1.00 31.53 132 PHE A C 1
ATOM 1014 O O . PHE A 1 132 ? -40.896 46.580 6.792 1.00 31.53 132 PHE A O 1
ATOM 1021 N N . GLY A 1 133 ? -41.146 48.686 5.974 1.00 32.22 133 GLY A N 1
ATOM 1022 C CA . GLY A 1 133 ? -42.036 49.276 6.995 1.00 32.22 133 GLY A CA 1
ATOM 1023 C C . GLY A 1 133 ? -41.419 50.509 7.675 1.00 32.22 133 GLY A C 1
ATOM 1024 O O . GLY A 1 133 ? -40.476 50.337 8.434 1.00 32.22 133 GLY A O 1
ATOM 1025 N N . ALA A 1 134 ? -41.748 51.747 7.261 1.00 36.56 134 ALA A N 1
ATOM 1026 C CA . ALA A 1 134 ? -42.896 52.579 7.712 1.00 36.56 134 ALA A CA 1
ATOM 1027 C C . ALA A 1 134 ? -42.703 53.072 9.165 1.00 36.56 134 ALA A C 1
ATOM 1029 O O . ALA A 1 134 ? -42.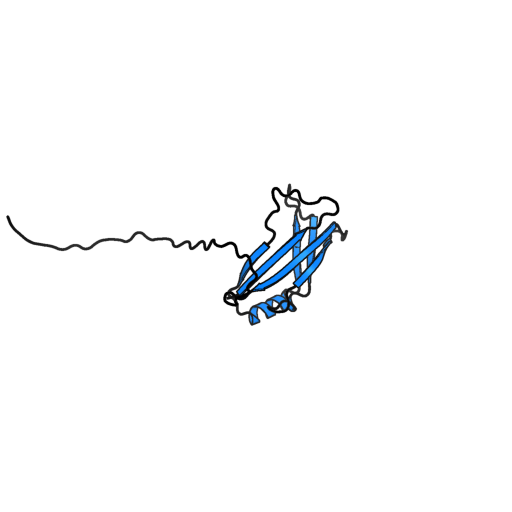415 52.249 10.018 1.00 36.56 134 ALA A O 1
ATOM 1030 N N . ASN A 1 135 ? -42.840 54.330 9.594 1.00 36.78 135 ASN A N 1
ATOM 1031 C CA . ASN A 1 135 ? -43.240 55.648 9.088 1.00 36.78 135 ASN A CA 1
ATOM 1032 C C . ASN A 1 135 ? -42.668 56.683 10.094 1.00 36.78 135 ASN A C 1
ATOM 1034 O O . ASN A 1 135 ? -42.275 56.296 11.189 1.00 36.78 135 ASN A O 1
ATOM 1038 N N . ASP A 1 136 ? -42.676 57.969 9.728 1.00 35.66 136 ASP A N 1
ATOM 1039 C CA . ASP A 1 136 ? -43.234 59.094 10.514 1.00 35.66 136 ASP A CA 1
ATOM 1040 C C . ASP A 1 136 ? -42.447 60.416 10.445 1.00 35.66 136 ASP A C 1
ATOM 1042 O O . ASP A 1 136 ? -41.340 60.562 10.948 1.00 35.66 136 ASP A O 1
ATOM 1046 N N . TYR A 1 137 ? -43.122 61.368 9.792 1.00 32.91 137 TYR A N 1
ATOM 1047 C CA . TYR A 1 137 ? -43.382 62.760 10.165 1.00 32.91 137 TYR A CA 1
ATOM 1048 C C . TYR A 1 137 ? -42.289 63.686 10.745 1.00 32.91 137 TYR A C 1
ATOM 1050 O O . TYR A 1 137 ? -41.870 63.578 11.890 1.00 32.91 137 TYR A O 1
ATOM 1058 N N . ASN A 1 138 ? -42.160 64.787 9.994 1.00 38.25 138 ASN A N 1
ATOM 1059 C CA . ASN A 1 138 ? -42.142 66.200 10.400 1.00 38.25 138 ASN A CA 1
ATOM 1060 C C . ASN A 1 138 ? -40.830 66.923 10.752 1.00 38.25 138 ASN A C 1
ATOM 1062 O O . ASN A 1 138 ? -40.195 66.651 11.764 1.00 38.25 138 ASN A O 1
ATOM 1066 N N . GLN A 1 139 ? -40.685 68.011 9.976 1.00 42.12 139 GLN A N 1
ATOM 1067 C CA . GLN A 1 139 ? -39.944 69.270 10.142 1.00 42.12 139 GLN A CA 1
ATOM 1068 C C . GLN A 1 139 ? -38.437 69.250 9.898 1.00 42.12 139 GLN A C 1
ATOM 1070 O O . GLN A 1 139 ? -37.681 68.694 10.717 1.00 42.12 139 GLN A O 1
#

pLDDT: mean 74.4, std 22.25, range [31.53, 95.44]

Radius of gyration: 24.79 Å; chains: 1; bounding box: 67×80×43 Å